Protein AF-A0A8H2JIP9-F1 (afdb_monomer_lite)

Secondary structure (DSSP, 8-state):
-----HHHHHHHHHTSTTTT-----PPPHHHHHHHHHHHHHHHHHHHHHHHHHHHHHHHHHHHHHHHHHHHHHHHHHTHHHHHHHHHHHHHHHHHHHT----HHHHHHHHHHHHHHH--HHHHHHHHHHHHHHHHHHTSSS--HHHHHHHHHHHTT-

Radius of gyration: 38.62 Å; chains: 1; bounding box: 75×54×109 Å

Structure (mmCIF, N/CA/C/O backbone):
data_AF-A0A8H2JIP9-F1
#
_entry.id   AF-A0A8H2JIP9-F1
#
loop_
_atom_site.group_PDB
_atom_site.id
_atom_site.type_symbol
_atom_site.label_atom_id
_atom_site.label_alt_id
_atom_site.label_comp_id
_atom_site.label_asym_id
_atom_site.label_entity_id
_atom_site.label_seq_id
_atom_site.pdbx_PDB_ins_code
_atom_site.Cartn_x
_atom_site.Cartn_y
_atom_site.Cartn_z
_atom_site.occupancy
_atom_site.B_iso_or_equiv
_atom_site.auth_seq_id
_atom_site.auth_comp_id
_atom_site.auth_asym_id
_atom_site.auth_atom_id
_atom_site.pdbx_PDB_model_num
ATOM 1 N N . TYR A 1 1 ? 44.633 -40.801 -64.089 1.00 47.53 1 TYR A N 1
ATOM 2 C CA . TYR A 1 1 ? 44.833 -39.602 -63.256 1.00 47.53 1 TYR A CA 1
ATOM 3 C C . TYR A 1 1 ? 44.632 -39.990 -61.800 1.00 47.53 1 TYR A C 1
ATOM 5 O O . TYR A 1 1 ? 43.571 -39.753 -61.249 1.00 47.53 1 TYR A O 1
ATOM 13 N N . ALA A 1 2 ? 45.601 -40.682 -61.214 1.00 56.50 2 ALA A N 1
ATOM 14 C CA . ALA A 1 2 ? 45.657 -40.995 -59.788 1.00 56.50 2 ALA A CA 1
ATOM 15 C C . ALA A 1 2 ? 47.144 -41.207 -59.459 1.00 56.50 2 ALA A C 1
ATOM 17 O O . ALA A 1 2 ? 47.849 -41.718 -60.327 1.00 56.50 2 ALA A O 1
ATOM 18 N N . ASP A 1 3 ? 47.578 -40.757 -58.283 1.00 60.12 3 ASP A N 1
ATOM 19 C CA . ASP A 1 3 ? 48.964 -40.638 -57.778 1.00 60.12 3 ASP A CA 1
ATOM 20 C C . ASP A 1 3 ? 49.656 -39.284 -58.003 1.00 60.12 3 ASP A C 1
ATOM 22 O O . ASP A 1 3 ? 50.844 -39.206 -58.314 1.00 60.12 3 ASP A O 1
ATOM 26 N N . ALA A 1 4 ? 48.933 -38.181 -57.794 1.00 66.75 4 ALA A N 1
ATOM 27 C CA . ALA A 1 4 ? 49.612 -36.966 -57.348 1.00 66.75 4 ALA A CA 1
ATOM 28 C C . ALA A 1 4 ? 49.894 -37.107 -55.842 1.00 66.75 4 ALA A C 1
ATOM 30 O O . ALA A 1 4 ? 48.972 -37.390 -55.081 1.00 66.75 4 ALA A O 1
ATOM 31 N N . ASP A 1 5 ? 51.155 -36.938 -55.431 1.00 82.25 5 ASP A N 1
ATOM 32 C CA . ASP A 1 5 ? 51.570 -36.949 -54.021 1.00 82.25 5 ASP A CA 1
ATOM 33 C C . ASP A 1 5 ? 50.735 -35.932 -53.227 1.00 82.25 5 ASP A C 1
ATOM 35 O O . ASP A 1 5 ? 50.762 -34.733 -53.518 1.00 82.25 5 ASP A O 1
ATOM 39 N N . GLU A 1 6 ? 49.982 -36.407 -52.231 1.00 80.19 6 GLU A N 1
ATOM 40 C CA . GLU A 1 6 ? 49.128 -35.577 -51.370 1.00 80.19 6 GLU A CA 1
ATOM 41 C C . GLU A 1 6 ? 49.924 -34.444 -50.709 1.00 80.19 6 GLU A C 1
ATOM 43 O O . GLU A 1 6 ? 49.411 -33.339 -50.515 1.00 80.19 6 GLU A O 1
ATOM 48 N N . THR A 1 7 ? 51.210 -34.682 -50.441 1.00 83.25 7 THR A N 1
ATOM 49 C CA . THR A 1 7 ? 52.130 -33.686 -49.889 1.00 83.25 7 THR A CA 1
ATOM 50 C C . THR A 1 7 ? 52.398 -32.557 -50.882 1.00 83.25 7 THR A C 1
ATOM 52 O O . THR A 1 7 ? 52.445 -31.386 -50.498 1.00 83.25 7 THR A O 1
ATOM 55 N N . GLU A 1 8 ? 52.553 -32.877 -52.167 1.00 82.44 8 GLU A N 1
ATOM 56 C CA . GLU A 1 8 ? 52.730 -31.885 -53.230 1.00 82.44 8 GLU A CA 1
ATOM 57 C C . GLU A 1 8 ? 51.428 -31.142 -53.531 1.00 82.44 8 GLU A C 1
ATOM 59 O O . GLU A 1 8 ? 51.454 -29.923 -53.695 1.00 82.44 8 GLU A O 1
ATOM 64 N N . LEU A 1 9 ? 50.280 -31.826 -53.502 1.00 83.19 9 LEU A N 1
ATOM 65 C CA . LEU A 1 9 ? 48.969 -31.180 -53.625 1.00 83.19 9 LEU A CA 1
ATOM 66 C C . LEU A 1 9 ? 48.721 -30.177 -52.487 1.00 83.19 9 LEU A C 1
ATOM 68 O O . LEU A 1 9 ? 48.286 -29.054 -52.743 1.00 83.19 9 LEU A O 1
ATOM 72 N N . MET A 1 10 ? 49.073 -30.530 -51.247 1.00 81.50 10 MET A N 1
ATOM 73 C CA . MET A 1 10 ? 48.981 -29.626 -50.096 1.00 81.50 10 MET A CA 1
ATOM 74 C C . MET A 1 10 ? 49.939 -28.431 -50.228 1.00 81.50 10 MET A C 1
ATOM 76 O O . MET A 1 10 ? 49.551 -27.288 -49.981 1.00 81.50 10 MET A O 1
ATOM 80 N N . LYS A 1 11 ? 51.182 -28.654 -50.677 1.00 82.00 11 LYS A N 1
ATOM 81 C CA . LYS A 1 11 ? 52.132 -27.559 -50.953 1.00 82.00 11 LYS A CA 1
ATOM 82 C C . LYS A 1 11 ? 51.621 -26.622 -52.045 1.00 82.00 11 LYS A C 1
ATOM 84 O O . LYS A 1 11 ? 51.824 -25.414 -51.939 1.00 82.00 11 LYS A O 1
ATOM 89 N N . MET A 1 12 ? 50.982 -27.154 -53.087 1.00 82.00 12 MET A N 1
ATOM 90 C CA . MET A 1 12 ? 50.377 -26.353 -54.152 1.00 82.00 12 MET A CA 1
ATOM 91 C C . MET A 1 12 ? 49.191 -25.537 -53.632 1.00 82.00 12 MET A C 1
ATOM 93 O O . MET A 1 12 ? 49.118 -24.347 -53.926 1.00 82.00 12 MET A O 1
ATOM 97 N N . ALA A 1 13 ? 48.325 -26.131 -52.807 1.00 79.56 13 ALA A N 1
ATOM 98 C CA . ALA A 1 13 ? 47.192 -25.443 -52.192 1.00 79.56 13 ALA A CA 1
ATOM 99 C C . ALA A 1 13 ? 47.639 -24.282 -51.280 1.00 79.56 13 ALA A C 1
ATOM 101 O O . ALA A 1 13 ? 47.145 -23.167 -51.413 1.00 79.56 13 ALA A O 1
ATOM 102 N N . ILE A 1 14 ? 48.643 -24.484 -50.421 1.00 81.25 14 ILE A N 1
ATOM 103 C CA . ILE A 1 14 ? 49.160 -23.423 -49.529 1.00 81.25 14 ILE A CA 1
ATOM 104 C C . ILE A 1 14 ? 49.853 -22.290 -50.312 1.00 81.25 14 ILE A C 1
ATOM 106 O O . ILE A 1 14 ? 49.916 -21.155 -49.849 1.00 81.25 14 ILE A O 1
ATOM 110 N N . ARG A 1 15 ? 50.382 -22.579 -51.507 1.00 80.31 15 ARG A N 1
ATOM 111 C CA . ARG A 1 15 ? 51.017 -21.580 -52.385 1.00 80.31 15 ARG A CA 1
ATOM 112 C C . ARG A 1 15 ? 50.028 -20.797 -53.245 1.00 80.31 15 ARG A C 1
ATOM 114 O O . ARG A 1 15 ? 50.455 -19.847 -53.903 1.00 80.31 15 ARG A O 1
ATOM 121 N N . MET A 1 16 ? 48.754 -21.189 -53.289 1.00 80.50 16 MET A N 1
ATOM 122 C CA . MET A 1 16 ? 47.749 -20.396 -53.989 1.00 80.50 16 MET A CA 1
ATOM 123 C C . MET A 1 16 ? 47.595 -19.035 -53.295 1.00 80.50 16 MET A C 1
ATOM 125 O O . MET A 1 16 ? 47.594 -18.976 -52.065 1.00 80.50 16 MET A O 1
ATOM 129 N N . PRO A 1 17 ? 47.484 -17.934 -54.056 1.00 70.00 17 PRO A N 1
ATOM 130 C CA . PRO A 1 17 ? 47.181 -16.633 -53.480 1.00 70.00 17 PRO A CA 1
ATOM 131 C C . PRO A 1 17 ? 45.920 -16.736 -52.618 1.00 70.00 17 PRO A C 1
ATOM 133 O O . PRO A 1 17 ? 44.981 -17.440 -52.978 1.00 70.00 17 PRO A O 1
ATOM 136 N N . ASP A 1 18 ? 45.923 -16.053 -51.479 1.00 69.69 18 ASP A N 1
ATOM 137 C CA . ASP A 1 18 ? 44.774 -15.926 -50.578 1.00 69.69 18 ASP A CA 1
ATOM 138 C C . ASP A 1 18 ? 44.351 -17.188 -49.788 1.00 69.69 18 ASP A C 1
ATOM 140 O O . ASP A 1 18 ? 43.485 -17.075 -48.928 1.00 69.69 18 ASP A O 1
ATOM 144 N N . THR A 1 19 ? 45.003 -18.356 -49.919 1.00 73.56 19 THR A N 1
ATOM 145 C CA . THR A 1 19 ? 44.626 -19.559 -49.125 1.00 73.56 19 THR A CA 1
ATOM 146 C C . THR A 1 19 ? 44.943 -19.478 -47.634 1.00 73.56 19 THR A C 1
ATOM 148 O O . THR A 1 19 ? 44.373 -20.220 -46.838 1.00 73.56 19 THR A O 1
ATOM 151 N N . MET A 1 20 ? 45.830 -18.565 -47.241 1.00 67.88 20 MET A N 1
ATOM 152 C CA . MET A 1 20 ? 46.185 -18.285 -45.843 1.00 67.88 20 MET A CA 1
ATOM 153 C C . MET A 1 20 ? 45.638 -16.931 -45.361 1.00 67.88 20 MET A C 1
ATOM 155 O O . MET A 1 20 ? 45.959 -16.507 -44.249 1.00 67.88 20 MET A O 1
ATOM 159 N N . LYS A 1 21 ? 44.839 -16.222 -46.177 1.00 66.81 21 LYS A N 1
ATOM 160 C CA . LYS A 1 21 ? 44.193 -14.982 -45.737 1.00 66.81 21 LYS A CA 1
ATOM 161 C C . LYS A 1 21 ? 42.987 -15.328 -44.878 1.00 66.81 21 LYS A C 1
ATOM 163 O O . LYS A 1 21 ? 41.949 -15.752 -45.368 1.00 66.81 21 LYS A O 1
ATOM 168 N N . ILE A 1 22 ? 43.136 -15.112 -43.580 1.00 69.25 22 ILE A N 1
ATOM 169 C CA . ILE A 1 22 ? 41.996 -14.959 -42.686 1.00 69.25 22 ILE A CA 1
ATOM 170 C C . ILE A 1 22 ? 41.533 -13.514 -42.878 1.00 69.25 22 ILE A C 1
ATOM 172 O O . ILE A 1 22 ? 42.143 -12.601 -42.319 1.00 69.25 22 ILE A O 1
ATOM 176 N N . GLU A 1 23 ? 40.521 -13.294 -43.717 1.00 64.25 23 GLU A N 1
ATOM 177 C CA . GLU A 1 23 ? 39.811 -12.014 -43.731 1.00 64.25 23 GLU A CA 1
ATOM 178 C C . GLU A 1 23 ? 39.156 -11.854 -42.357 1.00 64.25 23 GLU A C 1
ATOM 180 O O . GLU A 1 23 ? 38.340 -12.670 -41.931 1.00 64.25 23 GLU A O 1
ATOM 185 N N . ARG A 1 24 ? 39.620 -10.862 -41.597 1.00 64.56 24 ARG A N 1
ATOM 186 C CA . ARG A 1 24 ? 38.892 -10.398 -40.423 1.00 64.56 24 ARG A CA 1
ATOM 187 C C . ARG A 1 24 ? 37.908 -9.369 -40.939 1.00 64.56 24 ARG A C 1
ATOM 189 O O . ARG A 1 24 ? 38.349 -8.350 -41.461 1.00 64.56 24 ARG A O 1
ATOM 196 N N . ASP A 1 25 ? 36.620 -9.645 -40.786 1.00 66.88 25 ASP A N 1
ATOM 197 C CA . ASP A 1 25 ? 35.591 -8.630 -40.971 1.00 66.88 25 ASP A CA 1
ATOM 198 C C . ASP A 1 25 ? 35.834 -7.535 -39.921 1.00 66.88 25 ASP A C 1
ATOM 200 O O . ASP A 1 25 ? 35.587 -7.720 -38.726 1.00 66.88 25 ASP A O 1
ATOM 204 N N . GLU A 1 26 ? 36.435 -6.426 -40.349 1.00 70.38 26 GLU A N 1
ATOM 205 C CA . GLU A 1 26 ? 36.553 -5.222 -39.536 1.00 70.38 26 GLU A CA 1
ATOM 206 C C . GLU A 1 26 ? 35.236 -4.459 -39.656 1.00 70.38 26 GLU A C 1
ATOM 208 O O . GLU A 1 26 ? 34.801 -4.141 -40.760 1.00 70.38 26 GLU A O 1
ATOM 213 N N . ILE A 1 27 ? 34.592 -4.199 -38.515 1.00 72.75 27 ILE A N 1
ATOM 214 C CA . ILE A 1 27 ? 33.377 -3.381 -38.449 1.00 72.75 27 ILE A CA 1
ATOM 215 C C . ILE A 1 27 ? 33.726 -2.003 -39.009 1.00 72.75 27 ILE A C 1
ATOM 217 O O . ILE A 1 27 ? 34.610 -1.329 -38.468 1.00 72.75 27 ILE A O 1
ATOM 221 N N . ASP A 1 28 ? 33.051 -1.599 -40.081 1.00 81.94 28 ASP A N 1
ATOM 222 C CA . ASP A 1 28 ? 33.273 -0.286 -40.671 1.00 81.94 28 ASP A CA 1
ATOM 223 C C . ASP A 1 28 ? 32.527 0.819 -39.892 1.00 81.94 28 ASP A C 1
ATOM 225 O O . ASP A 1 28 ? 31.726 0.572 -38.985 1.00 81.94 28 ASP A O 1
ATOM 229 N N . GLU A 1 29 ? 32.822 2.082 -40.203 1.00 81.44 29 GLU A N 1
ATOM 230 C CA . GLU A 1 29 ? 32.212 3.223 -39.510 1.00 81.44 29 GLU A CA 1
ATOM 231 C C . GLU A 1 29 ? 30.687 3.305 -39.736 1.00 81.44 29 GLU A C 1
ATOM 233 O O . GLU A 1 29 ? 29.961 3.765 -38.854 1.00 81.44 29 GLU A O 1
ATOM 238 N N . ASN A 1 30 ? 30.173 2.810 -40.869 1.00 84.75 30 ASN A N 1
ATOM 239 C CA . ASN A 1 30 ? 28.735 2.788 -41.151 1.00 84.75 30 ASN A CA 1
ATOM 240 C C . ASN A 1 30 ? 28.019 1.707 -40.332 1.00 84.75 30 ASN A C 1
ATOM 242 O O . ASN A 1 30 ? 26.936 1.967 -39.801 1.00 84.75 30 ASN A O 1
ATOM 246 N N . ASP A 1 31 ? 28.627 0.529 -40.194 1.00 84.81 31 ASP A N 1
ATOM 247 C CA . ASP A 1 31 ? 28.146 -0.550 -39.332 1.00 84.81 31 ASP A CA 1
ATOM 248 C C . ASP A 1 31 ? 28.090 -0.074 -37.876 1.00 84.81 31 ASP A C 1
ATOM 250 O O . ASP A 1 31 ? 27.099 -0.297 -37.173 1.00 84.81 31 ASP A O 1
ATOM 254 N N . TRP A 1 32 ? 29.108 0.669 -37.429 1.00 88.69 32 TRP A N 1
ATOM 255 C CA . TRP A 1 32 ? 29.124 1.261 -36.093 1.00 88.69 32 TRP A CA 1
ATOM 256 C C . TRP A 1 32 ? 27.999 2.283 -35.874 1.00 88.69 32 TRP A C 1
ATOM 258 O O . TRP A 1 32 ? 27.336 2.248 -34.835 1.00 88.69 32 TRP A O 1
ATOM 268 N N . VAL A 1 33 ? 27.723 3.157 -36.848 1.00 92.75 33 VAL A N 1
ATOM 269 C CA . VAL A 1 33 ? 26.616 4.131 -36.768 1.00 92.75 33 VAL A CA 1
ATOM 270 C C . VAL A 1 33 ? 25.256 3.431 -36.671 1.00 92.75 33 VAL A C 1
ATOM 272 O O . VAL A 1 33 ? 24.394 3.857 -35.895 1.00 92.75 33 VAL A O 1
ATOM 275 N N . GLN A 1 34 ? 25.053 2.334 -37.408 1.00 92.44 34 GLN A N 1
ATOM 276 C CA . GLN A 1 34 ? 23.821 1.544 -37.311 1.00 92.44 34 GLN A CA 1
ATOM 277 C C . GLN A 1 34 ? 23.678 0.888 -35.935 1.00 92.44 34 GLN A C 1
ATOM 279 O O . GLN A 1 34 ? 22.610 0.963 -35.326 1.00 92.44 34 GLN A O 1
ATOM 284 N N . ILE A 1 35 ? 24.760 0.307 -35.407 1.00 92.69 35 ILE A N 1
ATOM 285 C CA . ILE A 1 35 ? 24.784 -0.269 -34.056 1.00 92.69 35 ILE A CA 1
ATOM 286 C C . ILE A 1 35 ? 24.456 0.801 -33.010 1.00 92.69 35 ILE A C 1
ATOM 288 O O . ILE A 1 35 ? 23.608 0.572 -32.147 1.00 92.69 35 ILE A O 1
ATOM 292 N N . GLN A 1 36 ? 25.079 1.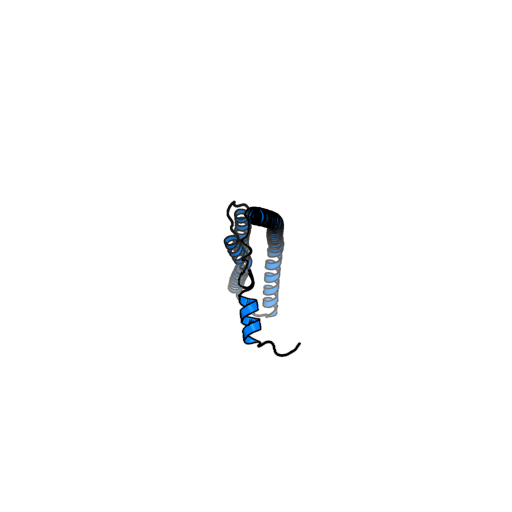978 -33.099 1.00 95.56 36 GLN A N 1
ATOM 293 C CA . GLN A 1 36 ? 24.815 3.086 -32.184 1.00 95.56 36 GLN A CA 1
ATOM 294 C C . GLN A 1 36 ? 23.345 3.518 -32.230 1.00 95.56 36 GLN A C 1
ATOM 296 O O . GLN A 1 36 ? 22.730 3.680 -31.178 1.00 95.56 36 GLN A O 1
ATOM 301 N N . THR A 1 37 ? 22.767 3.633 -33.427 1.00 96.31 37 THR A N 1
ATOM 302 C CA . THR A 1 37 ? 21.353 3.997 -33.603 1.00 96.31 37 THR A CA 1
ATOM 303 C C . THR A 1 37 ? 20.435 3.011 -32.880 1.00 96.31 37 THR A C 1
ATOM 305 O O . THR A 1 37 ? 19.582 3.413 -32.092 1.00 96.31 37 THR A O 1
ATOM 308 N N . VAL A 1 38 ? 20.653 1.706 -33.069 1.00 96.38 38 VAL A N 1
ATOM 309 C CA . VAL A 1 38 ? 19.8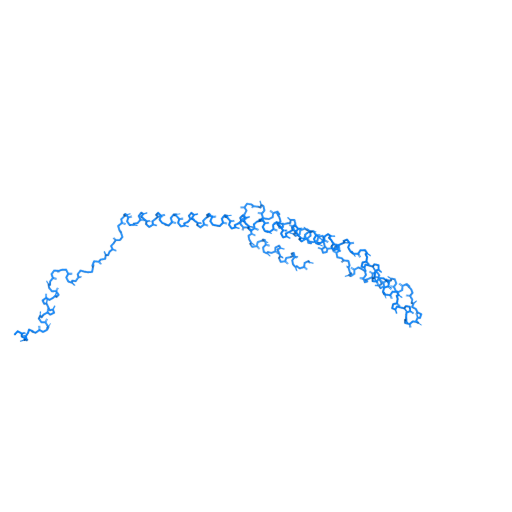42 0.666 -32.416 1.00 96.38 38 VAL A CA 1
ATOM 310 C C . VAL A 1 38 ? 20.028 0.675 -30.893 1.00 96.38 38 VAL A C 1
ATOM 312 O O . VAL A 1 38 ? 19.070 0.448 -30.153 1.00 96.38 38 VAL A O 1
ATOM 315 N N . ILE A 1 39 ? 21.237 0.962 -30.397 1.00 97.00 39 ILE A N 1
ATOM 316 C CA . ILE A 1 39 ? 21.494 1.112 -28.955 1.00 97.00 39 ILE A CA 1
ATOM 317 C C . ILE A 1 39 ? 20.719 2.308 -28.389 1.00 97.00 39 ILE A C 1
ATOM 319 O O . ILE A 1 39 ? 20.089 2.179 -27.338 1.00 97.00 39 ILE A O 1
ATOM 323 N N . GLU A 1 40 ? 20.737 3.455 -29.066 1.00 97.31 40 GLU A N 1
ATOM 324 C CA . GLU A 1 40 ? 20.005 4.654 -28.644 1.00 97.31 40 GLU A CA 1
ATOM 325 C C . GLU A 1 40 ? 18.489 4.416 -28.633 1.00 97.31 40 GLU A C 1
ATOM 327 O O . GLU A 1 40 ? 17.819 4.747 -27.650 1.00 97.31 40 GLU A O 1
ATOM 332 N N . GLU A 1 41 ? 17.950 3.756 -29.660 1.00 97.25 41 GLU A N 1
ATOM 333 C CA . GLU A 1 41 ? 16.545 3.340 -29.701 1.00 97.25 41 GLU A CA 1
ATOM 334 C C . GLU A 1 41 ? 16.197 2.388 -28.549 1.00 97.25 41 GLU A C 1
ATOM 336 O O . GLU A 1 41 ? 15.185 2.572 -27.866 1.00 97.25 41 GLU A O 1
ATOM 341 N N . ALA A 1 42 ? 17.043 1.390 -28.280 1.00 97.38 42 ALA A N 1
ATOM 342 C CA . ALA A 1 42 ? 16.845 0.458 -27.174 1.00 97.38 42 ALA A CA 1
ATOM 343 C C . ALA A 1 42 ? 16.849 1.178 -25.815 1.00 97.38 42 ALA A C 1
ATOM 345 O O . ALA A 1 42 ? 15.982 0.916 -24.977 1.00 97.38 42 ALA A O 1
ATOM 346 N N . LEU A 1 43 ? 17.773 2.120 -25.603 1.00 97.81 43 LEU A N 1
ATOM 347 C CA . LEU A 1 43 ? 17.823 2.940 -24.392 1.00 97.81 43 LEU A CA 1
ATOM 348 C C . LEU A 1 43 ? 16.559 3.789 -24.237 1.00 97.81 43 LEU A C 1
ATOM 350 O O . LEU A 1 43 ? 15.978 3.823 -23.149 1.00 97.81 43 LEU A O 1
ATOM 354 N N . GLN A 1 44 ? 16.092 4.426 -25.312 1.00 97.56 44 GLN A N 1
ATOM 355 C CA . GLN A 1 44 ? 14.874 5.230 -25.278 1.00 97.56 44 GLN A CA 1
ATOM 356 C C . GLN A 1 44 ? 13.639 4.377 -24.962 1.00 97.56 44 GLN A C 1
ATOM 358 O O . GLN A 1 44 ? 12.803 4.774 -24.146 1.00 97.56 44 GLN A O 1
ATOM 363 N N . ASN A 1 45 ? 13.549 3.182 -25.546 1.00 97.12 45 ASN A N 1
ATOM 364 C CA . ASN A 1 45 ? 12.477 2.231 -25.265 1.00 97.12 45 ASN A CA 1
ATOM 365 C C . ASN A 1 45 ? 12.481 1.787 -23.795 1.00 97.12 45 ASN A C 1
ATOM 367 O O . ASN A 1 45 ? 11.425 1.768 -23.162 1.00 97.12 45 ASN A O 1
ATOM 371 N N . ILE A 1 46 ? 13.656 1.507 -23.219 1.00 97.62 46 ILE A N 1
ATOM 372 C CA . ILE A 1 46 ? 13.794 1.166 -21.795 1.00 97.62 46 ILE A CA 1
ATOM 373 C C . ILE A 1 46 ? 13.351 2.332 -20.904 1.00 97.62 46 ILE A C 1
ATOM 375 O O . ILE A 1 46 ? 12.642 2.120 -19.920 1.00 97.62 46 ILE A O 1
ATOM 379 N N . LEU A 1 47 ? 13.752 3.565 -21.225 1.00 96.31 47 LEU A N 1
ATOM 380 C CA . LEU A 1 47 ? 13.368 4.747 -20.449 1.00 96.31 47 LEU A CA 1
ATOM 381 C C . LEU A 1 47 ? 11.854 4.978 -20.471 1.00 96.31 47 LEU A C 1
ATOM 383 O O . LEU A 1 47 ? 11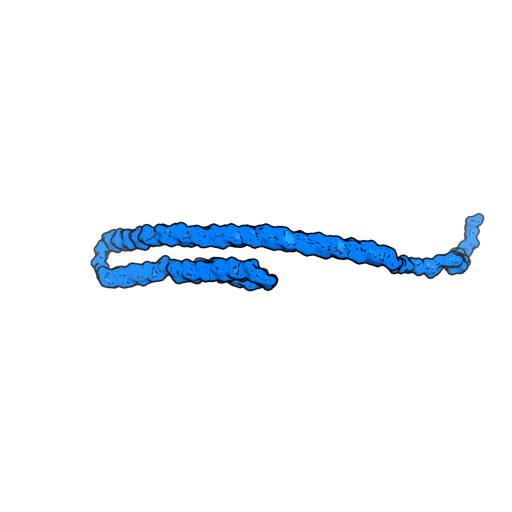.263 5.226 -19.418 1.00 96.31 47 LEU A O 1
ATOM 387 N N . ASN A 1 48 ? 11.230 4.852 -21.644 1.00 96.81 48 ASN A N 1
ATOM 388 C CA . ASN A 1 48 ? 9.782 4.990 -21.796 1.00 96.81 48 ASN A CA 1
ATOM 389 C C . ASN A 1 48 ? 9.042 3.902 -21.009 1.00 96.81 48 ASN A C 1
ATOM 391 O O . ASN A 1 48 ? 8.173 4.221 -20.202 1.00 96.81 48 ASN A O 1
ATOM 395 N N . PHE A 1 49 ? 9.461 2.641 -21.153 1.00 96.94 49 PHE A N 1
ATOM 396 C CA . PHE A 1 49 ? 8.865 1.524 -20.423 1.00 96.94 49 PHE A CA 1
ATOM 397 C C . PHE A 1 49 ? 8.936 1.723 -18.902 1.00 96.94 49 PHE A C 1
ATOM 399 O O . PHE A 1 49 ? 7.930 1.585 -18.211 1.00 96.94 49 PHE A O 1
ATOM 406 N N . ARG A 1 50 ? 10.102 2.122 -18.373 1.00 94.56 50 ARG A N 1
ATOM 407 C CA . ARG A 1 50 ? 10.277 2.392 -16.935 1.00 94.56 50 ARG A CA 1
ATOM 408 C C . ARG A 1 50 ? 9.381 3.521 -16.433 1.00 94.56 50 ARG A C 1
ATOM 410 O O . ARG A 1 50 ? 8.934 3.477 -15.289 1.00 94.56 50 ARG A O 1
ATOM 417 N N . LYS A 1 51 ? 9.148 4.544 -17.258 1.00 92.81 51 LYS A N 1
ATOM 418 C CA . LYS A 1 51 ? 8.270 5.665 -16.911 1.00 92.81 51 LYS A CA 1
ATOM 419 C C . LYS A 1 51 ? 6.811 5.218 -16.840 1.00 92.81 51 LYS A C 1
ATOM 421 O O . LYS A 1 51 ? 6.144 5.521 -15.853 1.00 92.81 51 LYS A O 1
ATOM 426 N N . ASP A 1 52 ? 6.350 4.476 -17.840 1.00 95.44 52 ASP A N 1
ATOM 427 C CA . ASP A 1 52 ? 4.972 3.985 -17.905 1.00 95.44 52 ASP A CA 1
ATOM 428 C C . ASP A 1 52 ? 4.674 3.000 -16.764 1.00 95.44 52 ASP A C 1
ATOM 430 O O . ASP A 1 52 ? 3.653 3.118 -16.081 1.00 95.44 52 ASP A O 1
ATOM 434 N N . GLU A 1 53 ? 5.603 2.079 -16.490 1.00 94.44 53 GLU A N 1
ATOM 435 C CA . GLU A 1 53 ? 5.518 1.160 -15.352 1.00 94.44 53 GLU A CA 1
ATOM 436 C C . GLU A 1 53 ? 5.488 1.924 -14.021 1.00 94.44 53 GLU A C 1
ATOM 438 O O . GLU A 1 53 ? 4.628 1.662 -13.178 1.00 94.44 53 GLU A O 1
ATOM 443 N N . GLY A 1 54 ? 6.366 2.919 -13.850 1.00 91.69 54 GLY A N 1
ATOM 444 C CA . GLY A 1 54 ? 6.408 3.764 -12.657 1.00 91.69 54 GLY A CA 1
ATOM 445 C C . GLY A 1 54 ? 5.092 4.501 -12.396 1.00 91.69 54 GLY A C 1
ATOM 446 O O . GLY A 1 54 ? 4.593 4.472 -11.273 1.00 91.69 54 GLY A O 1
ATOM 447 N N . MET A 1 55 ? 4.487 5.088 -13.434 1.00 92.75 55 MET A N 1
ATOM 448 C CA . MET A 1 55 ? 3.184 5.761 -13.331 1.00 92.75 55 MET A CA 1
ATOM 449 C C . MET A 1 55 ? 2.058 4.789 -12.953 1.00 92.75 55 MET A C 1
ATOM 451 O O . MET A 1 55 ? 1.181 5.120 -12.153 1.00 92.75 55 MET A O 1
ATOM 455 N N . SER A 1 56 ? 2.072 3.575 -13.512 1.00 95.50 56 SER A N 1
ATOM 456 C CA . SER A 1 56 ? 1.090 2.548 -13.156 1.00 95.50 56 SER A CA 1
ATOM 457 C C . SER A 1 56 ? 1.253 2.088 -11.704 1.00 95.50 56 SER A C 1
ATOM 459 O O . SER A 1 56 ? 0.257 1.926 -10.998 1.00 95.50 56 SER A O 1
ATOM 461 N N . LEU A 1 57 ? 2.495 1.892 -11.250 1.00 93.19 57 LEU A N 1
ATOM 462 C CA . LEU A 1 57 ? 2.805 1.493 -9.876 1.00 93.19 57 LEU A CA 1
ATOM 463 C C . LEU A 1 57 ? 2.420 2.574 -8.865 1.00 93.19 57 LEU A C 1
ATOM 465 O O . LEU A 1 57 ? 1.841 2.253 -7.831 1.00 93.19 57 LEU A O 1
ATOM 469 N N . GLU A 1 58 ? 2.686 3.845 -9.166 1.00 93.06 58 GLU A N 1
ATOM 470 C CA . GLU A 1 58 ? 2.305 4.969 -8.308 1.00 93.06 58 GLU A CA 1
ATOM 471 C C . GLU A 1 58 ? 0.797 4.979 -8.038 1.00 93.06 58 GLU A C 1
ATOM 473 O O . GLU A 1 58 ? 0.366 5.004 -6.882 1.00 93.06 58 GLU A O 1
ATOM 478 N N . LYS A 1 59 ? -0.006 4.879 -9.102 1.00 95.56 59 LYS A N 1
ATOM 479 C CA . LYS A 1 59 ? -1.468 4.843 -9.000 1.00 95.56 59 LYS A CA 1
ATOM 480 C C . LYS A 1 59 ? -1.951 3.662 -8.157 1.00 95.56 59 LYS A C 1
ATOM 482 O O . LYS A 1 59 ? -2.847 3.813 -7.326 1.00 95.56 59 LYS A O 1
ATOM 487 N N . GLU A 1 60 ? -1.356 2.491 -8.363 1.00 96.44 60 GLU A N 1
ATOM 488 C CA . GLU A 1 60 ? -1.693 1.279 -7.618 1.00 96.44 60 GLU A CA 1
ATOM 489 C C . GLU A 1 60 ? -1.331 1.407 -6.129 1.00 96.44 60 GLU A C 1
ATOM 491 O O . GLU A 1 60 ? -2.115 1.024 -5.258 1.00 96.44 60 GLU A O 1
ATOM 496 N N . PHE A 1 61 ? -0.174 1.989 -5.805 1.00 95.19 61 PHE A N 1
ATOM 497 C CA . PHE A 1 61 ? 0.231 2.222 -4.420 1.00 95.19 61 PHE A CA 1
ATOM 498 C C . PHE A 1 61 ? -0.667 3.237 -3.715 1.00 95.19 61 PHE A C 1
ATOM 500 O O . PHE A 1 61 ? -1.095 2.979 -2.589 1.00 95.19 61 PHE A O 1
ATOM 507 N N . GLN A 1 62 ? -1.019 4.342 -4.375 1.00 95.50 62 GLN A N 1
ATOM 508 C CA . GLN A 1 62 ? -1.956 5.327 -3.827 1.00 95.50 62 GLN A CA 1
ATOM 509 C C . GLN A 1 62 ? -3.322 4.699 -3.523 1.00 95.50 62 GLN A C 1
ATOM 511 O O . GLN A 1 62 ? -3.873 4.915 -2.441 1.00 95.50 62 GLN A O 1
ATOM 516 N N . LEU A 1 63 ? -3.839 3.862 -4.431 1.00 97.44 63 LEU A N 1
ATOM 517 C CA . LEU A 1 63 ? -5.082 3.119 -4.215 1.00 97.44 63 LEU A CA 1
ATOM 518 C C . LEU A 1 63 ? -4.985 2.204 -2.987 1.00 97.44 63 LEU A C 1
ATOM 520 O O . LEU A 1 63 ? -5.868 2.214 -2.130 1.00 97.44 63 LEU A O 1
ATOM 524 N N . ARG A 1 64 ? -3.903 1.427 -2.872 1.00 96.50 64 ARG A N 1
ATOM 525 C CA . ARG A 1 64 ? -3.707 0.497 -1.748 1.00 96.50 64 ARG A CA 1
ATOM 526 C C . ARG A 1 64 ? -3.598 1.221 -0.412 1.00 96.50 64 ARG A C 1
ATOM 528 O O . ARG A 1 64 ? -4.214 0.784 0.554 1.00 96.50 64 ARG A O 1
ATOM 535 N N . ILE A 1 65 ? -2.879 2.338 -0.362 1.00 96.88 65 ILE A N 1
ATOM 536 C CA . ILE A 1 65 ? -2.767 3.172 0.842 1.00 96.88 65 ILE A CA 1
ATOM 537 C C . ILE A 1 65 ? -4.124 3.749 1.244 1.00 96.88 65 ILE A C 1
ATOM 539 O O . ILE A 1 65 ? -4.474 3.720 2.425 1.00 96.88 65 ILE A O 1
ATOM 543 N N . GLY A 1 66 ? -4.908 4.220 0.270 1.00 97.19 66 GLY A N 1
ATOM 544 C CA . GLY A 1 66 ? -6.279 4.674 0.499 1.00 97.19 66 GLY A CA 1
ATOM 545 C C . GLY A 1 66 ? -7.156 3.575 1.101 1.00 97.19 66 GLY A C 1
ATOM 546 O O . GLY A 1 66 ? -7.803 3.801 2.122 1.00 97.19 66 GLY A O 1
ATOM 547 N N . ASN A 1 67 ? -7.101 2.368 0.533 1.00 97.81 67 ASN A N 1
ATOM 548 C CA . ASN A 1 67 ? -7.853 1.215 1.031 1.00 97.81 67 ASN A CA 1
ATOM 549 C C . ASN A 1 67 ? -7.456 0.845 2.467 1.00 97.81 67 ASN A C 1
ATOM 551 O O . ASN A 1 67 ? -8.332 0.646 3.303 1.00 97.81 67 ASN A O 1
ATOM 555 N N . ILE A 1 68 ? -6.154 0.792 2.783 1.00 96.69 68 ILE A N 1
ATOM 556 C CA . ILE A 1 68 ? -5.682 0.498 4.148 1.00 96.69 68 ILE A CA 1
ATOM 557 C C . ILE A 1 68 ? -6.224 1.542 5.131 1.00 96.69 68 ILE A C 1
ATOM 559 O O . ILE A 1 68 ? -6.756 1.183 6.180 1.00 96.69 68 ILE A O 1
ATOM 563 N N . ARG A 1 69 ? -6.157 2.832 4.780 1.00 95.81 69 ARG A N 1
ATOM 564 C CA . ARG A 1 69 ? -6.677 3.912 5.633 1.00 95.81 69 ARG A CA 1
ATOM 565 C C . ARG A 1 69 ? -8.185 3.798 5.858 1.00 95.81 69 ARG A C 1
ATOM 567 O O . ARG A 1 69 ? -8.657 4.013 6.977 1.00 95.81 69 ARG A O 1
ATOM 574 N N . GLN A 1 70 ? -8.930 3.468 4.807 1.00 96.06 70 GLN A N 1
ATOM 575 C CA . GLN A 1 70 ? -10.370 3.265 4.894 1.00 96.06 70 GLN A CA 1
ATOM 576 C C . GLN A 1 70 ? -10.698 2.090 5.822 1.00 96.06 70 GLN A C 1
ATOM 578 O O . GLN A 1 70 ? -11.429 2.278 6.791 1.00 96.06 70 GLN A O 1
ATOM 583 N N . TYR A 1 71 ? -10.106 0.916 5.593 1.00 94.31 71 TYR A N 1
ATOM 584 C CA . TYR A 1 71 ? -10.373 -0.270 6.409 1.00 94.31 71 TYR A CA 1
ATOM 585 C C . TYR A 1 71 ? -9.940 -0.101 7.866 1.00 94.31 71 TYR A C 1
ATOM 587 O O . TYR A 1 71 ? -10.641 -0.556 8.763 1.00 94.31 71 TYR A O 1
ATOM 595 N N . MET A 1 72 ? -8.844 0.616 8.126 1.00 92.38 72 MET A N 1
ATOM 596 C CA . MET A 1 72 ? -8.456 1.001 9.485 1.00 92.38 72 MET A CA 1
ATOM 597 C C . MET A 1 72 ? -9.542 1.853 10.162 1.00 92.38 72 MET A C 1
ATOM 599 O O . MET A 1 72 ? -9.853 1.652 11.333 1.00 92.38 72 MET A O 1
ATOM 603 N N . THR A 1 73 ? -10.151 2.791 9.432 1.00 89.94 73 THR A N 1
ATOM 604 C CA . THR A 1 73 ? -11.236 3.632 9.966 1.00 89.94 73 THR A CA 1
ATOM 605 C C . THR A 1 73 ? -12.504 2.819 10.230 1.00 89.94 73 THR A C 1
ATOM 607 O O . THR A 1 73 ? -13.131 2.987 11.274 1.00 89.94 73 THR A O 1
ATOM 610 N N . GLU A 1 74 ? -12.864 1.917 9.316 1.00 91.38 74 GLU A N 1
ATOM 611 C CA . GLU A 1 74 ? -14.005 1.008 9.477 1.00 91.38 74 GLU A CA 1
ATOM 612 C C . GLU A 1 74 ? -13.815 0.058 10.668 1.00 91.38 74 GLU A C 1
ATOM 614 O O . GLU A 1 74 ? -14.744 -0.137 11.448 1.00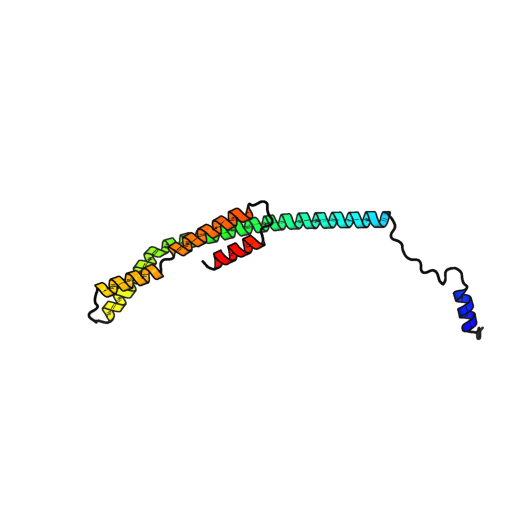 91.38 74 GLU A O 1
ATOM 619 N N . ALA A 1 75 ? -12.605 -0.472 10.864 1.00 87.25 75 ALA A N 1
ATOM 620 C CA . ALA A 1 75 ? -12.285 -1.334 11.999 1.00 87.25 75 ALA A CA 1
ATOM 621 C C . ALA A 1 75 ? -12.467 -0.612 13.345 1.00 87.25 75 ALA A C 1
ATOM 623 O O . ALA A 1 75 ? -13.045 -1.173 14.272 1.00 87.25 75 ALA A O 1
ATOM 624 N N . LEU A 1 76 ? -12.046 0.652 13.440 1.00 82.56 76 LEU A N 1
ATOM 625 C CA . LEU A 1 76 ? -12.198 1.454 14.660 1.00 82.56 76 LEU A CA 1
ATOM 626 C C . LEU A 1 76 ? -13.651 1.814 14.972 1.00 82.56 76 LEU A C 1
ATOM 628 O O . LEU A 1 76 ? -14.004 1.984 16.136 1.00 82.56 76 LEU A O 1
ATOM 632 N N . ALA A 1 77 ? -14.508 1.924 13.956 1.00 84.75 77 ALA A N 1
ATOM 633 C CA . ALA A 1 77 ? -15.931 2.165 14.174 1.00 84.75 77 ALA A CA 1
ATOM 634 C C . ALA A 1 77 ? -16.612 1.003 14.924 1.00 84.75 77 ALA A C 1
ATOM 636 O O . ALA A 1 77 ? -17.613 1.219 15.602 1.00 84.75 77 ALA A O 1
ATOM 637 N N . LEU A 1 78 ? -16.051 -0.208 14.837 1.00 82.19 78 LEU A N 1
ATOM 638 C CA . LEU A 1 78 ? -16.544 -1.413 15.513 1.00 82.19 78 LEU A CA 1
ATOM 639 C C . LEU A 1 78 ? -15.985 -1.582 16.936 1.00 82.19 78 LEU A C 1
ATOM 641 O O . LEU A 1 78 ? -16.454 -2.434 17.693 1.00 82.19 78 LEU A O 1
ATOM 645 N N . ASP A 1 79 ? -14.982 -0.792 17.315 1.00 76.75 79 ASP A N 1
ATOM 646 C CA . ASP A 1 79 ? -14.232 -0.990 18.556 1.00 76.75 79 ASP A CA 1
ATOM 647 C C . ASP A 1 79 ? -15.069 -0.746 19.832 1.00 76.75 79 ASP A C 1
ATOM 649 O O . ASP A 1 79 ? -15.021 -1.577 20.746 1.00 76.75 79 ASP A O 1
ATOM 653 N N . PRO A 1 80 ? -15.941 0.285 19.905 1.00 78.25 80 PRO A N 1
ATOM 654 C CA . PRO A 1 80 ? -16.826 0.473 21.058 1.00 78.25 80 PRO A CA 1
ATOM 655 C C . PRO A 1 80 ? -17.788 -0.703 21.286 1.00 78.25 80 PRO A C 1
ATOM 657 O O . PRO A 1 80 ? -18.006 -1.119 22.426 1.00 78.25 80 PRO A O 1
ATOM 660 N N . GLU A 1 81 ? -18.342 -1.273 20.210 1.00 80.88 81 GLU A N 1
ATOM 661 C CA . GLU A 1 81 ? -19.225 -2.443 20.299 1.00 80.88 81 GLU A CA 1
ATOM 662 C C . GLU A 1 81 ? -18.461 -3.675 20.791 1.00 80.88 81 GLU A C 1
ATOM 664 O O . GLU A 1 81 ? -18.966 -4.450 21.607 1.00 80.88 81 GLU A O 1
ATOM 669 N N . ARG A 1 82 ? -17.210 -3.834 20.347 1.00 79.38 82 ARG A N 1
ATOM 670 C CA . ARG A 1 82 ? -16.335 -4.929 20.766 1.00 79.38 82 ARG A CA 1
ATOM 671 C C . ARG A 1 82 ? -15.997 -4.856 22.253 1.00 79.38 82 ARG A C 1
ATOM 673 O O . ARG A 1 82 ? -16.072 -5.878 22.936 1.00 79.38 82 ARG A O 1
ATOM 680 N N . VAL A 1 83 ? -15.662 -3.669 22.761 1.00 77.88 83 VAL A N 1
ATOM 681 C CA . VAL A 1 83 ? -15.398 -3.435 24.191 1.00 77.88 83 VAL A CA 1
ATOM 682 C C . VAL A 1 83 ? -16.612 -3.825 25.033 1.00 77.88 83 VAL A C 1
ATOM 684 O O . VAL A 1 83 ? -16.478 -4.581 26.000 1.00 77.88 83 VAL A O 1
ATOM 687 N N . GLN A 1 84 ? -17.806 -3.380 24.631 1.00 81.88 84 GLN A N 1
ATOM 688 C CA . GLN A 1 84 ? -19.038 -3.703 25.344 1.00 81.88 84 GLN A CA 1
ATOM 689 C C . GLN A 1 84 ? -19.334 -5.210 25.316 1.00 81.88 84 GLN A C 1
ATOM 691 O O . GLN A 1 84 ? -19.587 -5.806 26.362 1.00 81.88 84 GLN A O 1
ATOM 696 N N . ALA A 1 85 ? -19.206 -5.858 24.155 1.00 84.38 85 ALA A N 1
ATOM 697 C CA . ALA A 1 85 ? -19.424 -7.297 24.023 1.00 84.38 85 ALA A CA 1
ATOM 698 C C . ALA A 1 85 ? -18.458 -8.128 24.889 1.00 84.38 85 ALA A C 1
ATOM 700 O O . ALA A 1 85 ? -18.843 -9.152 25.459 1.00 84.38 85 ALA A O 1
ATOM 701 N N . ILE A 1 86 ? -17.197 -7.697 25.015 1.00 81.62 86 ILE A N 1
ATOM 702 C CA . ILE A 1 86 ? -16.207 -8.357 25.877 1.00 81.62 86 ILE A CA 1
ATOM 703 C C . ILE A 1 86 ? -16.578 -8.192 27.349 1.00 81.62 86 ILE A C 1
ATOM 705 O O . ILE A 1 86 ? -16.534 -9.179 28.090 1.00 81.62 86 ILE A O 1
ATOM 709 N N . LYS A 1 87 ? -16.986 -6.985 27.759 1.00 81.44 87 LYS A N 1
ATOM 710 C CA . LYS A 1 87 ? -17.455 -6.714 29.120 1.00 81.44 87 LYS A CA 1
ATOM 711 C C . LYS A 1 87 ? -18.650 -7.598 29.481 1.00 81.44 87 LYS A C 1
ATOM 713 O O . LYS A 1 87 ? -18.591 -8.314 30.480 1.00 81.44 87 LYS A O 1
ATOM 718 N N . ASP A 1 88 ? -19.673 -7.634 28.629 1.00 86.75 88 ASP A N 1
ATOM 719 C CA . ASP A 1 88 ? -20.890 -8.424 28.854 1.00 86.75 88 ASP A CA 1
ATOM 720 C C . ASP A 1 88 ? -20.586 -9.926 28.941 1.00 86.75 88 ASP A C 1
ATOM 722 O O . ASP A 1 88 ? -21.100 -10.634 29.814 1.00 86.75 88 ASP A O 1
ATOM 726 N N . ARG A 1 89 ? -19.688 -10.424 28.081 1.00 86.19 89 ARG A N 1
ATOM 727 C CA . ARG A 1 89 ? -19.252 -11.825 28.102 1.00 86.19 89 ARG A CA 1
ATOM 728 C C . ARG A 1 89 ? -18.517 -12.180 29.395 1.00 86.19 89 ARG A C 1
ATOM 730 O O . ARG A 1 89 ? -18.776 -13.239 29.963 1.00 86.19 89 ARG A O 1
ATOM 737 N N . LEU A 1 90 ? -17.605 -11.321 29.858 1.00 81.44 90 LEU A N 1
ATOM 738 C CA . LEU A 1 90 ? -16.863 -11.538 31.107 1.00 81.44 90 LEU A CA 1
ATOM 739 C C . LEU A 1 90 ? -17.797 -11.509 32.322 1.00 81.44 90 LEU A C 1
ATOM 741 O O . LEU A 1 90 ? -17.699 -12.369 33.196 1.00 81.44 90 LEU A O 1
ATOM 745 N N . GLN A 1 91 ? -18.745 -10.574 32.343 1.00 82.00 91 GLN A N 1
ATOM 746 C CA . GLN A 1 91 ? -19.717 -10.440 33.425 1.00 82.00 91 GLN A CA 1
ATOM 747 C C . GLN A 1 91 ? -20.690 -11.633 33.474 1.00 82.00 91 GLN A C 1
ATOM 749 O O . GLN A 1 91 ? -21.006 -12.149 34.552 1.00 82.00 91 GLN A O 1
ATOM 754 N N . THR A 1 92 ? -21.095 -12.148 32.309 1.00 86.38 92 THR A N 1
ATOM 755 C CA . THR A 1 92 ? -21.889 -13.383 32.195 1.00 86.38 92 THR A CA 1
ATOM 756 C C . THR A 1 92 ? -21.107 -14.598 32.708 1.00 86.38 92 THR A C 1
ATOM 758 O O . THR A 1 92 ? -21.598 -15.333 33.559 1.00 86.38 92 THR A O 1
ATOM 761 N N . ALA A 1 93 ? -19.852 -14.773 32.285 1.00 83.00 93 ALA A N 1
ATOM 762 C CA . ALA A 1 93 ? -19.027 -15.898 32.732 1.00 83.00 93 ALA A CA 1
ATOM 763 C C . ALA A 1 93 ? -18.808 -15.908 34.259 1.00 83.00 93 ALA A C 1
ATOM 765 O O . ALA A 1 93 ? -18.816 -16.963 34.891 1.00 83.00 93 ALA A O 1
ATOM 766 N N . ILE A 1 94 ? -18.646 -14.731 34.871 1.00 79.81 94 ILE A N 1
ATOM 767 C CA . ILE A 1 94 ? -18.491 -14.601 36.327 1.00 79.81 94 ILE A CA 1
ATOM 768 C C . ILE A 1 94 ? -19.781 -14.931 37.071 1.00 79.81 94 ILE A C 1
ATOM 770 O O . ILE A 1 94 ? -19.749 -15.651 38.071 1.00 79.81 94 ILE A O 1
ATOM 774 N N . SER A 1 95 ? -20.919 -14.435 36.587 1.00 81.19 95 SER A N 1
ATOM 775 C CA . SER A 1 95 ? -22.212 -14.715 37.217 1.00 81.19 95 SER A CA 1
ATOM 776 C C . SER A 1 95 ? -22.581 -16.205 37.155 1.00 81.19 95 SER A C 1
ATOM 778 O O . SER A 1 95 ? -23.161 -16.732 38.109 1.00 81.19 95 SER A O 1
ATOM 780 N N . GLU A 1 96 ? -22.163 -16.923 36.110 1.00 84.06 96 GLU A N 1
ATOM 781 C CA . GLU A 1 96 ? -22.320 -18.381 35.995 1.00 84.06 96 GLU A CA 1
ATOM 782 C C . GLU A 1 96 ? -21.474 -19.183 36.995 1.00 84.06 96 GLU A C 1
ATOM 784 O O . GLU A 1 96 ? -21.911 -20.240 37.457 1.00 84.06 96 GLU A O 1
ATOM 789 N N . LEU A 1 97 ? -20.293 -18.684 37.378 1.00 80.69 97 LEU A N 1
ATOM 790 C CA . LEU A 1 97 ? -19.396 -19.368 38.315 1.00 80.69 97 LEU A CA 1
ATOM 791 C C . LEU A 1 97 ? -19.953 -19.422 39.753 1.00 80.69 97 LEU A C 1
ATOM 793 O O . LEU A 1 97 ? -19.477 -20.228 40.553 1.00 80.69 97 LEU A O 1
ATOM 797 N N . LYS A 1 98 ? -20.971 -18.609 40.090 1.00 74.31 98 LYS A N 1
ATOM 798 C CA . LYS A 1 98 ? -21.629 -18.543 41.417 1.00 74.31 98 LYS A CA 1
ATOM 799 C C . LYS A 1 98 ? -20.654 -18.432 42.603 1.00 74.31 98 LYS A C 1
ATOM 801 O O . LYS A 1 98 ? -20.964 -18.878 43.709 1.00 74.31 98 LYS A O 1
ATOM 806 N N . VAL A 1 99 ? -19.480 -17.844 42.386 1.00 77.94 99 VAL A N 1
ATOM 807 C CA . VAL A 1 99 ? -18.492 -17.555 43.436 1.00 77.94 99 VAL A CA 1
ATOM 808 C C . VAL A 1 99 ? -18.625 -16.101 43.856 1.00 77.94 99 VAL A C 1
ATOM 810 O O . VAL A 1 99 ? -18.991 -15.248 43.053 1.00 77.94 99 VAL A O 1
ATOM 813 N N . ASN A 1 100 ? -18.303 -15.812 45.114 1.00 74.19 100 ASN A N 1
ATOM 814 C CA . ASN A 1 100 ? -18.225 -14.437 45.580 1.00 74.19 100 ASN A CA 1
ATOM 815 C C . ASN A 1 100 ? -16.929 -13.815 45.036 1.00 74.19 100 ASN A C 1
ATOM 817 O O . ASN A 1 100 ? -15.839 -14.215 45.449 1.00 74.19 100 ASN A O 1
ATOM 821 N N . VAL A 1 101 ? -17.048 -12.915 44.061 1.00 76.00 101 VAL A N 1
ATOM 822 C CA . VAL A 1 101 ? -15.910 -12.258 43.404 1.00 76.00 101 VAL A CA 1
ATOM 823 C C . VAL A 1 101 ? -15.689 -10.890 44.037 1.00 76.00 101 VAL A C 1
ATOM 825 O O . VAL A 1 101 ? -16.641 -10.161 44.296 1.00 76.00 101 VAL A O 1
ATOM 828 N N . ASP A 1 102 ? -14.427 -10.540 44.286 1.00 83.56 102 ASP A N 1
ATOM 829 C CA . ASP A 1 102 ? -14.054 -9.180 44.671 1.00 83.56 102 ASP A CA 1
ATOM 830 C C . ASP A 1 102 ? -14.240 -8.245 43.465 1.00 83.56 102 ASP A C 1
ATOM 832 O O . ASP A 1 102 ? -13.462 -8.287 42.507 1.00 83.56 102 ASP A O 1
ATOM 836 N N . GLU A 1 103 ? -15.284 -7.414 43.506 1.00 81.12 103 GLU A N 1
ATOM 837 C CA . GLU A 1 103 ? -15.619 -6.473 42.432 1.00 81.12 103 GLU A CA 1
ATOM 838 C C . GLU A 1 103 ? -14.483 -5.486 42.136 1.00 81.12 103 GLU A C 1
ATOM 840 O O . GLU A 1 103 ? -14.236 -5.181 40.970 1.00 81.12 103 GLU A O 1
ATOM 845 N N . ASN A 1 104 ? -13.725 -5.047 43.151 1.00 85.88 104 ASN A N 1
ATOM 846 C CA . ASN A 1 104 ? -12.582 -4.157 42.927 1.00 85.88 104 ASN A CA 1
ATOM 847 C C . ASN A 1 104 ? -11.484 -4.861 42.133 1.00 85.88 104 ASN A C 1
ATOM 849 O O . ASN A 1 104 ? -10.873 -4.257 41.250 1.00 85.88 104 ASN A O 1
ATOM 853 N N . ARG A 1 105 ? -11.220 -6.140 42.435 1.00 85.69 105 ARG A N 1
ATOM 854 C CA . ARG A 1 105 ? -10.226 -6.907 41.680 1.00 85.69 105 ARG A CA 1
ATOM 855 C C . ARG A 1 105 ? -10.699 -7.163 40.253 1.00 85.69 105 ARG A C 1
ATOM 857 O O . ARG A 1 105 ? -9.890 -7.080 39.335 1.00 85.69 105 ARG A O 1
ATOM 864 N N . PHE A 1 106 ? -11.984 -7.451 40.065 1.00 81.88 106 PHE A N 1
ATOM 865 C CA . PHE A 1 106 ? -12.548 -7.673 38.738 1.00 81.88 106 PHE A CA 1
ATOM 866 C C . PHE A 1 106 ? -12.455 -6.430 37.846 1.00 81.88 106 PHE A C 1
ATOM 868 O O . PHE A 1 106 ? -11.968 -6.538 36.725 1.00 81.88 106 PHE A O 1
ATOM 875 N N . GLU A 1 107 ? -12.846 -5.256 38.347 1.00 81.62 107 GLU A N 1
ATOM 876 C CA . GLU A 1 107 ? -12.747 -3.998 37.592 1.00 81.62 107 GLU A CA 1
ATOM 877 C C . GLU A 1 107 ? -11.291 -3.672 37.215 1.00 81.62 107 GLU A C 1
ATOM 879 O O . GLU A 1 107 ? -11.019 -3.261 36.089 1.00 81.62 107 GLU A O 1
ATOM 884 N N . GLN A 1 108 ? -10.322 -3.935 38.102 1.00 85.94 108 GLN A N 1
ATOM 885 C CA . GLN A 1 108 ? -8.895 -3.764 37.783 1.00 85.94 108 GLN A CA 1
ATOM 886 C C . GLN A 1 108 ? -8.425 -4.682 36.648 1.00 85.94 108 GLN A C 1
ATOM 888 O O . GLN A 1 108 ? -7.738 -4.228 35.735 1.00 85.94 108 GLN A O 1
ATOM 893 N N . GLU A 1 109 ? -8.783 -5.967 36.694 1.00 84.12 109 GLU A N 1
ATOM 894 C CA . GLU A 1 109 ? -8.436 -6.914 35.628 1.00 84.12 109 GLU A CA 1
ATOM 895 C C . GLU A 1 109 ? -9.139 -6.542 34.316 1.00 84.12 109 GLU A C 1
ATOM 897 O O . GLU A 1 109 ? -8.534 -6.626 33.251 1.00 84.12 109 GLU A O 1
ATOM 902 N N . LEU A 1 110 ? -10.393 -6.079 34.379 1.00 81.81 110 LEU A N 1
ATOM 903 C CA . LEU A 1 110 ? -11.133 -5.604 33.212 1.00 81.81 110 LEU A CA 1
ATOM 904 C C . LEU A 1 110 ? -10.419 -4.418 32.552 1.00 81.81 110 LEU A C 1
ATOM 906 O O . LEU A 1 110 ? -10.225 -4.444 31.340 1.00 81.81 110 LEU A O 1
ATOM 910 N N . ILE A 1 111 ? -9.974 -3.426 33.331 1.00 83.62 111 ILE A N 1
ATOM 911 C CA . ILE A 1 111 ? -9.187 -2.291 32.823 1.00 83.62 111 ILE A CA 1
ATOM 912 C C . ILE A 1 111 ? -7.895 -2.783 32.160 1.00 83.62 111 ILE A C 1
ATOM 914 O O . ILE A 1 111 ? -7.620 -2.403 31.026 1.00 83.62 111 ILE A O 1
ATOM 918 N N . TYR A 1 112 ? -7.150 -3.682 32.810 1.00 85.75 112 TYR A N 1
ATOM 919 C CA . TYR A 1 112 ? -5.924 -4.261 32.245 1.00 85.75 112 TYR A CA 1
ATOM 920 C C . TYR A 1 112 ? -6.173 -4.989 30.912 1.00 85.75 112 TYR A C 1
ATOM 922 O O . TYR A 1 112 ? -5.404 -4.856 29.958 1.00 85.75 112 TYR A O 1
ATOM 930 N N . TYR A 1 113 ? -7.265 -5.751 30.816 1.00 83.00 113 TYR A N 1
ATOM 931 C CA . TYR A 1 113 ? -7.647 -6.416 29.572 1.00 83.00 113 TYR A CA 1
ATOM 932 C C . TYR A 1 113 ? -8.057 -5.427 28.479 1.00 83.00 113 TYR A C 1
ATOM 934 O O . TYR A 1 113 ? -7.729 -5.668 27.319 1.00 83.00 113 TYR A O 1
ATOM 942 N N . LEU A 1 114 ? -8.757 -4.343 28.825 1.00 80.62 114 LEU A N 1
ATOM 943 C CA . LEU A 1 114 ? -9.141 -3.303 27.871 1.00 80.62 114 LEU A CA 1
ATOM 944 C C . LEU A 1 114 ? -7.925 -2.535 27.350 1.00 80.62 114 LEU A C 1
ATOM 946 O O . LEU A 1 114 ? -7.826 -2.359 26.143 1.00 80.62 114 LEU A O 1
ATOM 950 N N . GLU A 1 115 ? -6.967 -2.177 28.209 1.00 82.81 115 GLU A N 1
ATOM 951 C CA . GLU A 1 115 ? -5.697 -1.571 27.774 1.00 82.81 115 GLU A CA 1
ATOM 952 C C . GLU A 1 115 ? -4.936 -2.483 26.807 1.00 82.81 115 GLU A C 1
ATOM 954 O O . GLU A 1 115 ? -4.391 -2.025 25.812 1.00 82.81 115 GLU A O 1
ATOM 959 N N . LYS A 1 116 ? -4.935 -3.798 27.052 1.00 83.25 116 LYS A N 1
ATOM 960 C CA . LYS A 1 116 ? -4.281 -4.765 26.159 1.00 83.25 116 LYS A CA 1
ATOM 961 C C . LYS A 1 116 ? -4.988 -4.927 24.805 1.00 83.25 116 LYS A C 1
ATOM 963 O O . LYS A 1 116 ? -4.397 -5.464 23.869 1.00 83.25 116 LYS A O 1
ATOM 968 N N . LEU A 1 117 ? -6.263 -4.561 24.724 1.00 79.50 117 LEU A N 1
ATOM 969 C CA . LEU A 1 117 ? -7.064 -4.630 23.503 1.00 79.50 117 LEU A CA 1
ATOM 970 C C . LEU A 1 117 ? -7.105 -3.300 22.749 1.00 79.50 117 LEU A C 1
ATOM 972 O O . LEU A 1 117 ? -7.577 -3.296 21.614 1.00 79.50 117 LEU A O 1
ATOM 976 N N . ASP A 1 118 ? -6.639 -2.215 23.366 1.00 82.62 118 ASP A N 1
ATOM 977 C CA . ASP A 1 118 ? -6.580 -0.899 22.751 1.00 82.62 118 ASP A CA 1
ATOM 978 C C . ASP A 1 118 ? -5.570 -0.904 21.598 1.00 82.62 118 ASP A C 1
ATOM 980 O O . ASP A 1 118 ? -4.395 -1.208 21.787 1.00 82.62 118 ASP A O 1
ATOM 984 N N . ILE A 1 119 ? -6.057 -0.578 20.401 1.00 85.25 119 ILE A N 1
ATOM 985 C CA . ILE A 1 119 ? -5.270 -0.482 19.162 1.00 85.25 119 ILE A CA 1
ATOM 986 C C . ILE A 1 119 ? -5.018 0.976 18.750 1.00 85.25 119 ILE A C 1
ATOM 988 O O . ILE A 1 119 ? -4.672 1.275 17.601 1.00 85.25 119 ILE A O 1
ATOM 992 N N . THR A 1 120 ? -5.271 1.926 19.655 1.00 85.56 120 THR A N 1
ATOM 993 C CA . THR A 1 120 ? -5.130 3.358 19.376 1.00 85.56 120 THR A CA 1
ATOM 994 C C . THR A 1 120 ? -3.688 3.720 19.027 1.00 85.56 120 THR A C 1
ATOM 996 O O . THR A 1 120 ? -3.471 4.564 18.152 1.00 85.56 120 THR A O 1
ATOM 999 N N . GLU A 1 121 ? -2.701 3.085 19.662 1.00 88.12 121 GLU A N 1
ATOM 1000 C CA . GLU A 1 121 ? -1.289 3.341 19.376 1.00 88.12 121 GLU A CA 1
ATOM 1001 C C . GLU A 1 121 ? -0.911 2.841 17.974 1.00 88.12 121 GLU A C 1
ATOM 1003 O O . GLU A 1 121 ? -0.386 3.612 17.167 1.00 88.12 121 GLU A O 1
ATOM 1008 N N . GLU A 1 122 ? -1.273 1.599 17.650 1.00 90.94 122 GLU A N 1
ATOM 1009 C CA . GLU A 1 122 ? -1.083 0.950 16.346 1.00 90.94 122 GLU A CA 1
ATOM 1010 C C . GLU A 1 122 ? -1.701 1.797 15.233 1.00 90.94 122 GLU A C 1
ATOM 1012 O O . GLU A 1 122 ? -1.062 2.067 14.217 1.00 90.94 122 GLU A O 1
ATOM 1017 N N . LYS A 1 123 ? -2.916 2.318 15.444 1.00 91.38 123 LYS A N 1
ATOM 1018 C CA . LYS A 1 123 ? -3.567 3.230 14.495 1.00 91.38 123 LYS A CA 1
ATOM 1019 C C . LYS A 1 123 ? -2.711 4.462 14.216 1.00 91.38 123 LYS A C 1
ATOM 1021 O O . LYS A 1 123 ? -2.568 4.866 13.057 1.00 91.38 123 LYS A O 1
ATOM 1026 N N . VAL A 1 124 ? -2.210 5.123 15.259 1.00 93.50 124 VAL A N 1
ATOM 1027 C CA . VAL A 1 124 ? -1.406 6.342 15.097 1.00 93.50 124 VAL A CA 1
ATOM 1028 C C . VAL A 1 124 ? -0.107 6.013 14.363 1.00 93.50 124 VAL A C 1
ATOM 1030 O O . VAL A 1 124 ? 0.246 6.723 13.418 1.00 93.50 124 VAL A O 1
ATOM 1033 N N . ARG A 1 125 ? 0.566 4.914 14.730 1.00 95.62 125 ARG A N 1
ATOM 1034 C CA . ARG A 1 125 ? 1.790 4.458 14.057 1.00 95.62 125 ARG A CA 1
ATOM 1035 C C . ARG A 1 125 ? 1.534 4.129 12.586 1.00 95.62 125 ARG A C 1
ATOM 1037 O O . ARG A 1 125 ? 2.200 4.695 11.718 1.00 95.62 125 ARG A O 1
ATOM 1044 N N . LEU A 1 126 ? 0.510 3.332 12.283 1.00 96.38 126 LEU A N 1
ATOM 1045 C CA . LEU A 1 126 ? 0.132 2.991 10.912 1.00 96.38 126 LEU A CA 1
ATOM 1046 C C . LEU A 1 126 ? -0.224 4.237 10.094 1.00 96.38 126 LEU A C 1
ATOM 1048 O O . LEU A 1 126 ? 0.234 4.376 8.962 1.00 96.38 126 LEU A O 1
ATOM 1052 N N . THR A 1 127 ? -0.981 5.180 10.663 1.00 96.06 127 THR A N 1
ATOM 1053 C CA . THR A 1 127 ? -1.320 6.447 9.989 1.00 96.06 127 THR A CA 1
ATOM 1054 C C . THR A 1 127 ? -0.060 7.211 9.585 1.00 96.06 127 THR A C 1
ATOM 1056 O O . THR A 1 127 ? 0.071 7.601 8.423 1.00 96.06 127 THR A O 1
ATOM 1059 N N . ASN A 1 128 ? 0.898 7.348 10.506 1.00 96.88 128 ASN A N 1
ATOM 1060 C CA . ASN A 1 128 ? 2.170 8.015 10.235 1.00 96.88 128 ASN A CA 1
ATOM 1061 C C . ASN A 1 128 ? 2.962 7.301 9.131 1.00 96.88 128 ASN A C 1
ATOM 1063 O O . ASN A 1 128 ? 3.525 7.955 8.253 1.00 96.88 128 ASN A O 1
ATOM 1067 N N . HIS A 1 129 ? 2.989 5.965 9.134 1.00 97.75 129 HIS A N 1
ATOM 1068 C CA . HIS A 1 129 ? 3.665 5.199 8.088 1.00 97.75 129 HIS A CA 1
ATOM 1069 C C . HIS A 1 129 ? 2.995 5.352 6.716 1.00 97.75 129 HIS A C 1
ATOM 1071 O O . HIS A 1 129 ? 3.698 5.506 5.716 1.00 97.75 129 HIS A O 1
ATOM 1077 N N . LEU A 1 130 ? 1.660 5.373 6.655 1.00 97.19 130 LEU A N 1
ATOM 1078 C CA . LEU A 1 130 ? 0.913 5.618 5.417 1.00 97.19 130 LEU A CA 1
ATOM 1079 C C . LEU A 1 130 ? 1.200 7.018 4.855 1.00 97.19 130 LEU A C 1
ATOM 1081 O O . LEU A 1 130 ? 1.444 7.156 3.656 1.00 97.19 130 LEU A O 1
ATOM 1085 N N . ASP A 1 131 ? 1.190 8.046 5.708 1.00 96.56 131 ASP A N 1
ATOM 1086 C CA . ASP A 1 131 ? 1.510 9.424 5.310 1.00 96.56 131 ASP A CA 1
ATOM 1087 C C . ASP A 1 131 ? 2.956 9.529 4.811 1.00 96.56 131 ASP A C 1
ATOM 1089 O O . ASP A 1 131 ? 3.217 10.093 3.746 1.00 96.56 131 ASP A O 1
ATOM 1093 N N . TYR A 1 132 ? 3.896 8.902 5.520 1.00 95.56 132 TYR A N 1
ATOM 1094 C CA . TYR A 1 132 ? 5.305 8.920 5.144 1.00 95.56 132 TYR A CA 1
ATOM 1095 C C . TYR A 1 132 ? 5.594 8.168 3.839 1.00 95.56 132 TYR A C 1
ATOM 1097 O O . TYR A 1 132 ? 6.484 8.558 3.072 1.00 95.56 132 TYR A O 1
ATOM 1105 N N . PHE A 1 133 ? 4.835 7.107 3.545 1.00 96.25 133 PHE A N 1
ATOM 1106 C CA . PHE A 1 133 ? 4.909 6.429 2.254 1.00 96.25 133 PHE A CA 1
ATOM 1107 C C . PHE A 1 133 ? 4.486 7.372 1.120 1.00 96.25 133 PHE A C 1
ATOM 1109 O O . PHE A 1 133 ? 5.196 7.480 0.117 1.00 96.25 133 PHE A O 1
ATOM 1116 N N . LEU A 1 134 ? 3.362 8.082 1.286 1.00 95.06 134 LEU A N 1
ATOM 1117 C CA . LEU A 1 134 ? 2.858 9.041 0.296 1.00 95.06 134 LEU A CA 1
ATOM 1118 C C . LEU A 1 134 ? 3.803 10.232 0.106 1.00 95.06 134 LEU A C 1
ATOM 1120 O O . LEU A 1 134 ? 3.994 10.699 -1.012 1.00 95.06 134 LEU A O 1
ATOM 1124 N N . GLU A 1 135 ? 4.433 10.720 1.167 1.00 94.19 135 GLU A N 1
ATOM 1125 C CA . GLU A 1 135 ? 5.463 11.753 1.041 1.00 94.19 135 GLU A CA 1
ATOM 1126 C C . GLU A 1 135 ? 6.674 11.229 0.254 1.00 94.19 135 GLU A C 1
ATOM 1128 O O . GLU A 1 135 ? 7.175 11.887 -0.656 1.00 94.19 135 GLU A O 1
ATOM 1133 N N . THR A 1 136 ? 7.118 10.007 0.561 1.00 93.75 136 THR A N 1
ATOM 1134 C CA . THR A 1 136 ? 8.313 9.414 -0.051 1.00 93.75 136 THR A CA 1
ATOM 1135 C C . THR A 1 136 ? 8.122 9.110 -1.540 1.00 93.75 136 THR A C 1
ATOM 1137 O O . THR A 1 136 ? 9.076 9.279 -2.302 1.00 93.75 136 THR A O 1
ATOM 1140 N N . ILE A 1 137 ? 6.927 8.685 -1.969 1.00 91.69 137 ILE A N 1
ATOM 1141 C CA . ILE A 1 137 ? 6.643 8.412 -3.389 1.00 91.69 137 ILE A CA 1
ATOM 1142 C C . ILE A 1 137 ? 6.538 9.695 -4.226 1.00 91.69 137 ILE A C 1
ATOM 1144 O O . ILE A 1 137 ? 6.914 9.683 -5.392 1.00 91.69 137 ILE A O 1
ATOM 1148 N N . ASN A 1 138 ? 6.107 10.807 -3.621 1.00 89.75 138 ASN A N 1
ATOM 1149 C CA . ASN A 1 138 ? 6.026 12.120 -4.270 1.00 89.75 138 ASN A CA 1
ATOM 1150 C C . ASN A 1 138 ? 7.380 12.859 -4.330 1.00 89.75 138 ASN A C 1
ATOM 1152 O O . ASN A 1 138 ? 7.471 13.955 -4.887 1.00 89.75 138 ASN A O 1
ATOM 1156 N N . GLY A 1 139 ? 8.430 12.295 -3.727 1.00 87.38 139 GLY A N 1
ATOM 1157 C CA . GLY A 1 139 ? 9.779 12.851 -3.765 1.00 87.38 139 GLY A CA 1
ATOM 1158 C C . GLY A 1 139 ? 10.444 12.721 -5.140 1.00 87.38 139 GLY A C 1
ATOM 1159 O O . GLY A 1 139 ? 10.053 11.918 -5.981 1.00 87.38 139 GLY A O 1
ATOM 1160 N N . THR A 1 140 ? 11.508 13.493 -5.365 1.00 78.50 140 THR A N 1
ATOM 1161 C CA . THR A 1 140 ? 12.270 13.490 -6.629 1.00 78.50 140 THR A CA 1
ATOM 1162 C C . THR A 1 140 ? 13.376 12.430 -6.686 1.00 78.50 140 THR A C 1
ATOM 1164 O O . THR A 1 140 ? 14.008 12.250 -7.727 1.00 78.50 140 THR A O 1
ATOM 1167 N N . GLU A 1 141 ? 13.630 11.726 -5.580 1.00 81.12 141 GLU A N 1
ATOM 1168 C CA . GLU A 1 141 ? 14.698 10.732 -5.460 1.00 81.12 141 GLU A CA 1
ATOM 1169 C C . GLU A 1 141 ? 14.198 9.299 -5.695 1.00 81.12 141 GLU A C 1
ATOM 1171 O O . GLU A 1 141 ? 13.074 8.932 -5.345 1.00 81.12 141 GLU A O 1
ATOM 1176 N N . ALA A 1 142 ? 15.070 8.446 -6.242 1.00 76.81 142 ALA A N 1
ATOM 1177 C CA . ALA A 1 142 ? 14.794 7.025 -6.440 1.00 76.81 142 ALA A CA 1
ATOM 1178 C C . ALA A 1 142 ? 14.768 6.267 -5.095 1.00 76.81 142 ALA A C 1
ATOM 1180 O O . ALA A 1 142 ? 15.755 5.666 -4.671 1.00 76.81 142 ALA A O 1
ATOM 1181 N N . ASN A 1 143 ? 13.610 6.266 -4.434 1.00 83.69 143 ASN A N 1
ATOM 1182 C CA . ASN A 1 143 ? 13.450 5.840 -3.041 1.00 83.69 143 ASN A CA 1
ATOM 1183 C C . ASN A 1 143 ? 12.924 4.408 -2.838 1.00 83.69 143 ASN A C 1
ATOM 1185 O O . ASN A 1 143 ? 12.414 4.085 -1.766 1.00 83.69 143 ASN A O 1
ATOM 1189 N N . GLY A 1 144 ? 13.080 3.510 -3.815 1.00 87.12 144 GLY A N 1
ATOM 1190 C CA . GLY A 1 144 ? 12.508 2.153 -3.754 1.00 87.12 144 GLY A CA 1
ATOM 1191 C C . GLY A 1 144 ? 12.885 1.357 -2.494 1.00 87.12 144 GLY A C 1
ATOM 1192 O O . GLY A 1 144 ? 12.029 0.736 -1.869 1.00 87.12 144 GLY A O 1
ATOM 1193 N N . ARG A 1 145 ? 14.148 1.433 -2.048 1.00 91.62 145 ARG A N 1
ATOM 1194 C CA . ARG A 1 145 ? 14.591 0.768 -0.807 1.00 91.62 145 ARG A CA 1
ATOM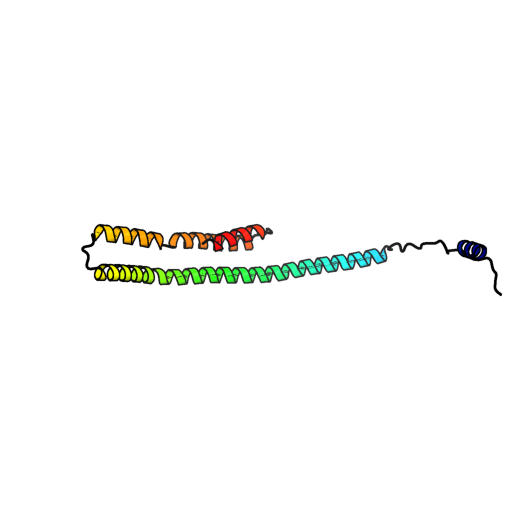 1195 C C . ARG A 1 145 ? 13.898 1.341 0.431 1.00 91.62 145 ARG A C 1
ATOM 1197 O O . ARG A 1 145 ? 13.524 0.590 1.325 1.00 91.62 145 ARG A O 1
ATOM 1204 N N . LYS A 1 146 ? 13.738 2.664 0.478 1.00 93.06 146 LYS A N 1
ATOM 1205 C CA . LYS A 1 146 ? 13.082 3.370 1.580 1.00 93.06 146 LYS A CA 1
ATOM 1206 C C . LYS A 1 146 ? 11.593 3.028 1.634 1.00 93.06 146 LYS A C 1
ATOM 1208 O O . LYS A 1 146 ? 11.109 2.684 2.704 1.00 93.06 146 LYS A O 1
ATOM 1213 N N . LEU A 1 147 ? 10.910 3.026 0.487 1.00 93.88 147 LEU A N 1
ATOM 1214 C CA . LEU A 1 147 ? 9.523 2.562 0.374 1.00 93.88 147 LEU A CA 1
ATOM 1215 C C . LEU A 1 147 ? 9.375 1.129 0.902 1.00 93.88 147 LEU A C 1
ATOM 1217 O O . LEU A 1 147 ? 8.471 0.866 1.685 1.00 93.88 147 LEU A O 1
ATOM 1221 N N . GLY A 1 148 ? 10.316 0.239 0.570 1.00 94.75 148 GLY A N 1
ATOM 1222 C CA . GLY A 1 148 ? 10.341 -1.127 1.097 1.00 94.75 148 GLY A CA 1
ATOM 1223 C C . GLY A 1 148 ? 10.425 -1.204 2.626 1.00 94.75 148 GLY A C 1
ATOM 1224 O O . GLY A 1 148 ? 9.709 -1.999 3.228 1.00 94.75 148 GLY A O 1
ATOM 1225 N N . PHE A 1 149 ? 11.245 -0.364 3.268 1.00 95.12 149 PHE A N 1
ATOM 1226 C CA . PHE A 1 149 ? 11.287 -0.281 4.734 1.00 95.12 149 PHE A CA 1
ATOM 1227 C C . PHE A 1 149 ? 9.969 0.234 5.318 1.00 95.12 149 PHE A C 1
ATOM 1229 O O . PHE A 1 149 ? 9.469 -0.345 6.274 1.00 95.12 149 PHE A O 1
ATOM 1236 N N . ILE A 1 150 ? 9.377 1.275 4.726 1.00 95.88 150 ILE A N 1
ATOM 1237 C CA . ILE A 1 150 ? 8.099 1.822 5.204 1.00 95.88 150 ILE A CA 1
ATOM 1238 C C . ILE A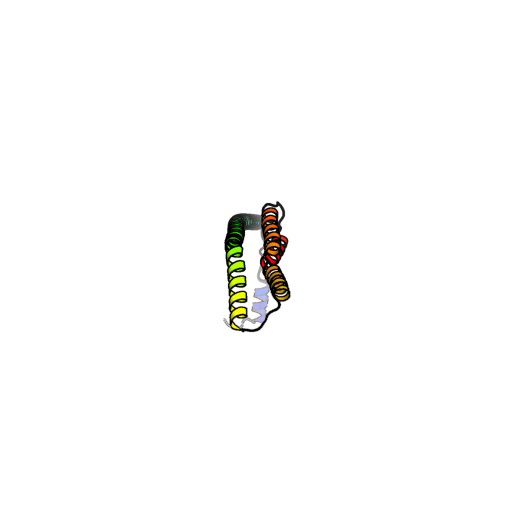 1 150 ? 6.998 0.761 5.105 1.00 95.88 150 ILE A C 1
ATOM 1240 O O . ILE A 1 150 ? 6.255 0.572 6.060 1.00 95.88 150 ILE A O 1
ATOM 1244 N N . THR A 1 151 ? 6.929 0.010 4.001 1.00 95.44 151 THR A N 1
ATOM 1245 C CA . THR A 1 151 ? 5.966 -1.093 3.849 1.00 95.44 151 THR A CA 1
ATOM 1246 C C . THR A 1 151 ? 6.162 -2.197 4.885 1.00 95.44 151 THR A C 1
ATOM 1248 O O . THR A 1 151 ? 5.179 -2.788 5.322 1.00 95.44 151 THR A O 1
ATOM 1251 N N . GLN A 1 152 ? 7.401 -2.493 5.287 1.00 96.31 152 GLN A N 1
ATOM 1252 C CA . GLN A 1 152 ? 7.646 -3.469 6.351 1.00 96.31 152 GLN A CA 1
ATOM 1253 C C . GLN A 1 152 ? 7.078 -2.991 7.681 1.00 96.31 152 GLN A C 1
ATOM 1255 O O . GLN A 1 152 ? 6.383 -3.763 8.331 1.00 96.31 152 GLN A O 1
ATOM 1260 N N . GLU A 1 153 ? 7.319 -1.734 8.051 1.00 95.75 153 GLU A N 1
ATOM 1261 C CA . GLU A 1 153 ? 6.775 -1.170 9.288 1.00 95.75 153 GLU A CA 1
ATOM 1262 C C . GLU A 1 153 ? 5.244 -1.094 9.235 1.00 95.75 153 GLU A C 1
ATOM 1264 O O . GLU A 1 153 ? 4.595 -1.557 10.162 1.00 95.75 153 GLU A O 1
ATOM 1269 N N . MET A 1 154 ? 4.652 -0.686 8.104 1.00 95.25 154 MET A N 1
ATOM 1270 C CA . MET A 1 154 ? 3.196 -0.758 7.889 1.00 95.25 154 MET A CA 1
ATOM 1271 C C . MET A 1 154 ? 2.613 -2.163 8.087 1.00 95.25 154 MET A C 1
ATOM 1273 O O . MET A 1 154 ? 1.447 -2.274 8.428 1.00 95.25 154 MET A O 1
ATOM 1277 N N . GLY A 1 155 ? 3.377 -3.221 7.794 1.00 93.50 155 GLY A N 1
ATOM 1278 C CA . GLY A 1 155 ? 2.938 -4.607 7.976 1.00 93.50 155 GLY A CA 1
ATOM 1279 C C . GLY A 1 155 ? 3.217 -5.181 9.368 1.00 93.50 155 GLY A C 1
ATOM 1280 O O . GLY A 1 155 ? 2.827 -6.319 9.628 1.00 93.50 155 GLY A O 1
ATOM 1281 N N . ARG A 1 156 ? 3.944 -4.451 10.226 1.00 93.00 156 ARG A N 1
ATOM 1282 C CA . ARG A 1 156 ? 4.114 -4.787 11.649 1.00 93.00 156 ARG A CA 1
ATOM 1283 C C . ARG A 1 156 ? 2.964 -4.257 12.494 1.00 93.00 156 ARG A C 1
ATOM 1285 O O . ARG A 1 156 ? 2.639 -4.899 13.489 1.00 93.00 156 ARG A O 1
ATOM 1292 N N . GLU A 1 157 ? 2.435 -3.099 12.107 1.00 88.88 157 GLU A N 1
ATOM 1293 C CA . GLU A 1 157 ? 1.212 -2.512 12.664 1.00 88.88 157 GLU A CA 1
ATOM 1294 C C . GLU A 1 157 ? -0.035 -3.288 12.219 1.00 88.88 157 GLU A C 1
ATOM 1296 O O . GLU A 1 157 ? -0.941 -3.468 13.062 1.00 88.88 157 GLU A O 1
#

pLDDT: mean 86.5, std 9.59, range [47.53, 97.81]

Foldseek 3Di:
DDDDDVVVVVVVQVPPPPSPDPDDPDQDPVNVVVVVVVVVVVVVVVVVVVVVVLVVVLVVLVVVLVVVLVVLVVVVVCLVVVLVVVVVVVVVVVVVVVDDDDPVVVVVVSVVVSVVVDCVVVSVQLVVLSVVLNVQSPDPDPCPVVNVVSVVSNVVD

Sequence (157 aa):
YADADETELMKMAIRMPDTMKIERDEIDENDWVQIQTVIEEALQNILNFRKDEGMSLEKEFQLRIGNIRQYMTEALALDPERVQAIKDRLQTAISELKVNVDENRFEQELIYYLEKLDITEEKVRLTNHLDYFLETINGTEANGRKLGFITQEMGRE

Organism: NCBI:txid2304625

InterPro domains:
  IPR005229 Endoribonuclease YicC/YloC-like [PTHR30636] (12-157)
  IPR013551 Endoribonuclease YicC-like, C-terminal [PF08340] (79-157)